Protein AF-A0A1F8RRT0-F1 (afdb_monomer_lite)

Radius of gyration: 23.34 Å; chains: 1; bounding box: 33×87×50 Å

Structure (mmCIF, N/CA/C/O backbone):
data_AF-A0A1F8RRT0-F1
#
_entry.id   AF-A0A1F8RRT0-F1
#
loop_
_atom_site.group_PDB
_atom_site.id
_atom_site.type_symbol
_atom_site.label_atom_id
_atom_site.label_alt_id
_atom_site.label_comp_id
_atom_site.label_asym_id
_atom_site.label_entity_id
_atom_site.label_seq_id
_atom_site.pdbx_PDB_ins_code
_atom_site.Cartn_x
_atom_site.Cartn_y
_atom_site.Cartn_z
_atom_site.occupancy
_atom_site.B_iso_or_equiv
_atom_site.auth_seq_id
_atom_site.auth_comp_id
_atom_site.auth_asym_id
_atom_site.auth_atom_id
_atom_site.pdbx_PDB_model_num
ATOM 1 N N . MET A 1 1 ? -3.142 4.297 36.332 1.00 40.81 1 MET A N 1
ATOM 2 C CA . MET A 1 1 ? -3.613 4.658 34.979 1.00 40.81 1 MET A CA 1
ATOM 3 C C . MET A 1 1 ? -3.156 3.554 34.046 1.00 40.81 1 MET A C 1
ATOM 5 O O . MET A 1 1 ? -1.956 3.359 33.919 1.00 40.81 1 MET A O 1
ATOM 9 N N . GLY A 1 2 ? -4.080 2.737 33.541 1.00 41.50 2 GLY A N 1
ATOM 10 C CA . GLY A 1 2 ? -3.727 1.592 32.703 1.00 41.50 2 GLY A CA 1
ATOM 11 C C . GLY A 1 2 ? -3.235 2.066 31.342 1.00 41.50 2 GLY A C 1
ATOM 12 O O . GLY A 1 2 ? -3.954 2.795 30.663 1.00 41.50 2 GLY A O 1
ATOM 13 N N . HIS A 1 3 ? -2.025 1.661 30.956 1.00 44.12 3 HIS A N 1
ATOM 14 C CA . HIS A 1 3 ? -1.594 1.693 29.564 1.00 44.12 3 HIS A CA 1
ATOM 15 C C . HIS A 1 3 ? -2.548 0.792 28.777 1.00 44.12 3 HIS A C 1
ATOM 17 O O . HIS A 1 3 ? -2.395 -0.428 28.758 1.00 44.12 3 HIS A O 1
ATOM 23 N N . VAL A 1 4 ? -3.565 1.383 28.155 1.00 52.44 4 VAL A N 1
ATOM 24 C CA . VAL A 1 4 ? -4.200 0.747 27.007 1.00 52.44 4 VAL A CA 1
ATOM 25 C C . VAL A 1 4 ? -3.112 0.777 25.947 1.00 52.44 4 VAL A C 1
ATOM 27 O O . VAL A 1 4 ? -2.807 1.834 25.406 1.00 52.44 4 VAL A O 1
ATOM 30 N N . ALA A 1 5 ? -2.424 -0.346 25.749 1.00 53.97 5 ALA A N 1
ATOM 31 C CA . ALA A 1 5 ? -1.649 -0.520 24.537 1.00 53.97 5 ALA A CA 1
ATOM 32 C C . ALA A 1 5 ? -2.654 -0.333 23.398 1.00 53.97 5 ALA A C 1
ATOM 34 O O . ALA A 1 5 ? -3.568 -1.151 23.265 1.00 53.97 5 ALA A O 1
ATOM 35 N N . ASP A 1 6 ? -2.563 0.785 22.675 1.00 66.00 6 ASP A N 1
ATOM 36 C CA . ASP A 1 6 ? -3.337 1.000 21.457 1.00 66.00 6 ASP A CA 1
ATOM 37 C C . ASP A 1 6 ? -2.995 -0.164 20.533 1.00 66.00 6 ASP A C 1
ATOM 39 O O . ASP A 1 6 ? -1.894 -0.261 19.986 1.00 66.00 6 ASP A O 1
ATOM 43 N N . ALA A 1 7 ? -3.893 -1.144 20.491 1.00 78.19 7 ALA A N 1
ATOM 44 C CA . ALA A 1 7 ? -3.672 -2.366 19.753 1.00 78.19 7 ALA A CA 1
ATOM 45 C C . ALA A 1 7 ? -3.743 -2.000 18.275 1.00 78.19 7 ALA A C 1
ATOM 47 O O . ALA A 1 7 ? -4.830 -1.798 17.755 1.00 78.19 7 ALA A O 1
ATOM 48 N N . ARG A 1 8 ? -2.600 -1.888 17.600 1.00 86.44 8 ARG A N 1
ATOM 49 C CA . ARG A 1 8 ? -2.547 -1.679 16.151 1.00 86.44 8 ARG A CA 1
ATOM 50 C C . ARG A 1 8 ? -2.672 -3.009 15.417 1.00 86.44 8 ARG A C 1
ATOM 52 O O . ARG A 1 8 ? -2.174 -4.036 15.878 1.00 86.44 8 ARG A O 1
ATOM 59 N N . ILE A 1 9 ? -3.334 -2.989 14.263 1.00 91.19 9 ILE A N 1
ATOM 60 C CA . ILE A 1 9 ? -3.401 -4.144 13.361 1.00 91.19 9 ILE A CA 1
ATOM 61 C C . ILE A 1 9 ? -2.533 -3.849 12.146 1.00 91.19 9 ILE A C 1
ATOM 63 O O . ILE A 1 9 ? -2.646 -2.781 11.546 1.00 91.19 9 ILE A O 1
ATOM 67 N N . ILE A 1 10 ? -1.691 -4.811 11.777 1.00 92.94 10 ILE A N 1
ATOM 68 C CA . ILE A 1 10 ? -0.846 -4.725 10.589 1.00 92.94 10 ILE A CA 1
ATOM 69 C C . ILE A 1 10 ? -1.487 -5.545 9.474 1.00 92.94 10 ILE A C 1
ATOM 71 O O . ILE A 1 10 ? -1.697 -6.752 9.613 1.00 92.94 10 ILE A O 1
ATOM 75 N N . TYR A 1 11 ? -1.775 -4.891 8.354 1.00 93.44 11 TYR A N 1
ATOM 76 C CA . TYR A 1 11 ? -2.250 -5.543 7.141 1.00 93.44 11 TYR A CA 1
ATOM 77 C C . TYR A 1 11 ? -1.145 -5.559 6.098 1.00 93.44 11 TYR A C 1
ATOM 79 O O . TYR A 1 11 ? -0.639 -4.512 5.702 1.00 93.44 11 TYR A O 1
ATOM 87 N N . VAL A 1 12 ? -0.796 -6.756 5.631 1.00 93.75 12 VAL A N 1
ATOM 88 C CA . VAL A 1 12 ? 0.279 -6.952 4.656 1.00 93.75 12 VAL A CA 1
ATOM 89 C C . VAL A 1 12 ? -0.306 -7.300 3.297 1.00 93.75 12 VAL A C 1
ATOM 91 O O . VAL A 1 12 ? -1.066 -8.264 3.154 1.00 93.75 12 VAL A O 1
ATOM 94 N N . GLY A 1 13 ? 0.071 -6.521 2.292 1.00 93.69 13 GLY A N 1
ATOM 95 C CA . GLY A 1 13 ? -0.222 -6.776 0.892 1.00 93.69 13 GLY A CA 1
ATOM 96 C C . GLY A 1 13 ? 1.040 -7.164 0.139 1.00 93.69 13 GLY A C 1
ATOM 97 O O . GLY A 1 13 ? 2.092 -6.557 0.322 1.00 93.69 13 GLY A O 1
ATOM 98 N N . LEU A 1 14 ? 0.935 -8.193 -0.701 1.00 93.00 14 LEU A N 1
ATOM 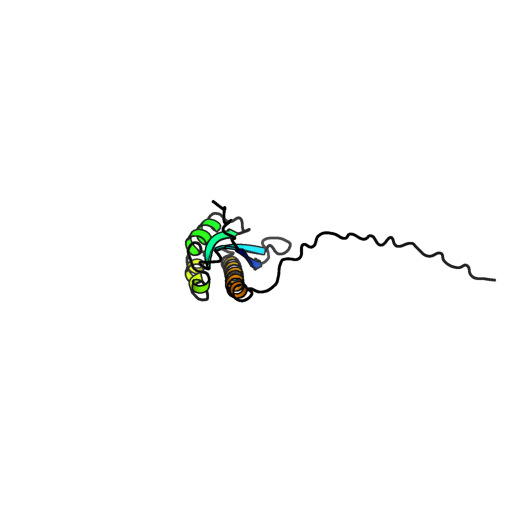99 C CA . LEU A 1 14 ? 2.059 -8.748 -1.447 1.00 93.00 14 LEU A CA 1
ATOM 100 C C . LEU A 1 14 ? 1.817 -8.613 -2.947 1.00 93.00 14 LEU A C 1
ATOM 102 O O . LEU A 1 14 ? 0.721 -8.903 -3.428 1.00 93.00 14 LEU A O 1
ATOM 106 N N . ALA A 1 15 ? 2.859 -8.253 -3.688 1.00 91.00 15 ALA A N 1
ATOM 107 C CA . ALA A 1 15 ? 2.856 -8.258 -5.144 1.00 91.00 15 ALA A CA 1
ATOM 108 C C . ALA A 1 15 ? 4.153 -8.841 -5.698 1.00 91.00 15 ALA A C 1
ATOM 110 O O . ALA A 1 15 ? 5.218 -8.745 -5.091 1.00 91.00 15 ALA A O 1
ATOM 111 N N . ARG A 1 16 ? 4.063 -9.442 -6.885 1.00 87.50 16 ARG A N 1
ATOM 112 C CA . ARG A 1 16 ? 5.234 -9.952 -7.600 1.00 87.50 16 ARG A CA 1
ATOM 113 C C . ARG A 1 16 ? 5.874 -8.835 -8.411 1.00 87.50 16 ARG A C 1
ATOM 115 O O . ARG A 1 16 ? 5.175 -8.078 -9.082 1.00 87.50 16 ARG A O 1
ATOM 122 N N . LEU A 1 17 ? 7.198 -8.772 -8.383 1.00 82.81 17 LEU A N 1
ATOM 123 C CA . LEU A 1 17 ? 7.956 -7.939 -9.305 1.00 82.81 17 LEU A CA 1
ATOM 124 C C . LEU A 1 17 ? 8.037 -8.594 -10.696 1.00 82.81 17 LEU A C 1
ATOM 126 O O . LEU A 1 17 ? 8.060 -9.827 -10.792 1.00 82.81 17 LEU A O 1
ATOM 130 N N . PRO A 1 18 ? 8.112 -7.797 -11.777 1.00 71.50 18 PRO A N 1
ATOM 131 C CA . PRO A 1 18 ? 8.401 -8.325 -13.104 1.00 71.50 18 PRO A CA 1
ATOM 132 C C . PRO A 1 18 ? 9.804 -8.964 -13.142 1.00 71.50 18 PRO A C 1
ATOM 134 O O . PRO A 1 18 ? 10.785 -8.357 -12.713 1.00 71.50 18 PRO A O 1
ATOM 137 N N . GLN A 1 19 ? 9.909 -10.199 -13.646 1.00 63.78 19 GLN A N 1
ATOM 138 C CA . GLN A 1 19 ? 11.187 -10.898 -13.866 1.00 63.78 19 GLN A CA 1
ATOM 139 C C . GLN A 1 19 ? 11.881 -10.264 -15.087 1.00 63.78 19 GLN A C 1
ATOM 141 O O . GLN A 1 19 ? 11.245 -10.189 -16.138 1.00 63.78 19 GLN A O 1
ATOM 146 N N . PRO A 1 20 ? 13.118 -9.731 -14.958 1.00 58.59 20 PRO A N 1
ATOM 147 C CA . PRO A 1 20 ? 14.310 -10.553 -14.716 1.00 58.59 20 PRO A CA 1
ATOM 148 C C . PRO A 1 20 ? 15.307 -9.967 -13.691 1.00 58.59 20 PRO A C 1
ATOM 150 O O . PRO A 1 20 ? 16.457 -10.390 -13.644 1.00 58.59 20 PRO A O 1
ATOM 153 N N . LEU A 1 21 ? 14.904 -8.982 -12.881 1.00 56.88 21 LEU A N 1
ATOM 154 C CA . LEU A 1 21 ? 15.843 -8.202 -12.056 1.00 56.88 21 LEU A CA 1
ATOM 155 C C . LEU A 1 21 ? 16.399 -8.945 -10.829 1.00 56.88 21 LEU A C 1
ATOM 157 O O . LEU A 1 21 ? 17.399 -8.508 -10.268 1.00 56.88 21 LEU A O 1
ATOM 161 N N . VAL A 1 22 ? 15.789 -10.057 -10.407 1.00 52.84 22 VAL A N 1
ATOM 162 C CA . VAL A 1 22 ? 16.276 -10.865 -9.278 1.00 52.84 22 VAL A CA 1
ATOM 163 C C . VAL A 1 22 ? 15.916 -12.333 -9.531 1.00 52.84 22 VAL A C 1
ATOM 165 O O . VAL A 1 22 ? 14.771 -12.650 -9.871 1.00 52.84 22 VAL A O 1
ATOM 168 N N . GLY A 1 23 ? 16.890 -13.235 -9.382 1.00 55.25 23 GLY A N 1
ATOM 169 C CA . GLY A 1 23 ? 16.639 -14.677 -9.306 1.00 55.25 23 GLY A CA 1
ATOM 170 C C . GLY A 1 23 ? 15.633 -15.012 -8.193 1.00 55.25 23 GLY A C 1
ATOM 171 O O . GLY A 1 23 ? 15.508 -14.266 -7.229 1.00 55.25 23 GLY A O 1
ATOM 172 N N . SER A 1 24 ? 14.871 -16.098 -8.367 1.00 55.62 24 SER A N 1
ATOM 173 C CA . SER A 1 24 ? 13.739 -16.514 -7.514 1.00 55.62 24 SER A CA 1
ATOM 174 C C . SER A 1 24 ? 12.819 -15.361 -7.060 1.00 55.62 24 SER A C 1
ATOM 176 O O . SER A 1 24 ? 12.898 -14.894 -5.932 1.00 55.62 24 SER A O 1
ATOM 178 N N . ALA A 1 25 ? 11.934 -14.917 -7.961 1.00 56.78 25 ALA A N 1
ATOM 179 C CA . ALA A 1 25 ? 10.736 -14.096 -7.709 1.00 56.78 25 ALA A CA 1
ATOM 180 C C . ALA A 1 25 ? 10.781 -13.172 -6.462 1.00 56.78 25 ALA A C 1
ATOM 182 O O . ALA A 1 25 ? 10.162 -13.488 -5.443 1.00 56.78 25 ALA A O 1
ATOM 183 N N . PRO A 1 26 ? 11.445 -12.009 -6.539 1.00 73.38 26 PRO A N 1
ATOM 184 C CA . PRO A 1 26 ? 11.423 -11.032 -5.457 1.00 73.38 26 PRO A CA 1
ATOM 185 C C . PRO A 1 26 ? 9.998 -10.456 -5.342 1.00 73.38 26 PRO A C 1
ATOM 187 O O . PRO A 1 26 ? 9.393 -10.008 -6.321 1.00 73.38 26 PRO A O 1
ATOM 190 N N . GLY A 1 27 ? 9.411 -10.532 -4.153 1.00 85.38 27 GLY A N 1
ATOM 191 C CA . GLY A 1 27 ? 8.107 -9.942 -3.858 1.00 85.38 27 GLY A CA 1
ATOM 192 C C . GLY A 1 27 ? 8.262 -8.556 -3.242 1.00 85.38 27 GLY A C 1
ATOM 193 O O . GLY A 1 27 ? 9.195 -8.326 -2.473 1.00 85.38 27 GLY A O 1
ATOM 194 N N . ILE A 1 28 ? 7.326 -7.656 -3.536 1.00 88.38 28 ILE A N 1
ATOM 195 C CA . ILE A 1 28 ? 7.110 -6.457 -2.726 1.00 88.38 28 ILE A CA 1
ATOM 196 C C . ILE A 1 28 ? 6.074 -6.793 -1.660 1.00 88.38 28 ILE A C 1
ATOM 198 O O . ILE A 1 28 ? 5.015 -7.340 -1.974 1.00 88.38 28 ILE A O 1
ATOM 202 N N . ALA A 1 29 ? 6.379 -6.423 -0.426 1.00 92.19 29 ALA A N 1
ATOM 203 C CA . ALA A 1 29 ? 5.462 -6.372 0.691 1.00 92.19 29 ALA A CA 1
ATOM 204 C C . ALA A 1 29 ? 5.237 -4.911 1.067 1.00 92.19 29 ALA A C 1
ATOM 206 O O . ALA A 1 29 ? 6.200 -4.172 1.254 1.00 92.19 29 ALA A O 1
ATOM 207 N N . VAL A 1 30 ? 3.972 -4.515 1.170 1.00 93.75 30 VAL A N 1
ATOM 208 C CA . VAL A 1 30 ? 3.564 -3.250 1.781 1.00 93.75 30 VAL A CA 1
ATOM 209 C C . VAL A 1 30 ? 2.790 -3.580 3.041 1.00 93.75 30 VAL A C 1
ATOM 211 O O . VAL A 1 30 ? 1.820 -4.342 2.992 1.00 93.75 30 VAL A O 1
ATOM 214 N N . GLU A 1 31 ? 3.214 -3.001 4.153 1.00 95.12 31 GLU A N 1
ATOM 215 C CA . GLU A 1 31 ? 2.564 -3.165 5.444 1.00 95.12 31 GLU A CA 1
ATOM 216 C C . GLU A 1 31 ? 1.859 -1.863 5.806 1.00 95.12 31 GLU A C 1
ATOM 218 O O . GLU A 1 31 ? 2.434 -0.779 5.706 1.00 95.12 31 GLU A O 1
ATOM 223 N N . LEU A 1 32 ? 0.593 -1.973 6.199 1.00 94.50 32 LEU A N 1
ATOM 224 C CA . LEU A 1 32 ? -0.217 -0.860 6.670 1.00 94.50 32 LEU A CA 1
ATOM 225 C C . LEU A 1 32 ? -0.539 -1.088 8.136 1.00 94.50 32 LEU A C 1
ATOM 227 O O . LEU A 1 32 ? -1.209 -2.063 8.484 1.00 94.50 32 LEU A O 1
ATOM 231 N N . GLU A 1 33 ? -0.084 -0.176 8.979 1.00 94.75 33 GLU A N 1
ATOM 232 C CA . GLU A 1 33 ? -0.444 -0.157 10.385 1.00 94.75 33 GLU A CA 1
ATOM 233 C C . GLU A 1 33 ? -1.719 0.662 10.565 1.00 94.75 33 GLU A C 1
ATOM 235 O O . GLU A 1 33 ? -1.812 1.808 10.118 1.00 94.75 33 GLU A O 1
ATOM 240 N N . VAL A 1 34 ? -2.714 0.060 11.207 1.00 92.69 34 VAL A N 1
ATOM 241 C CA . VAL A 1 34 ? -4.069 0.597 11.285 1.00 92.69 34 VAL A CA 1
ATOM 242 C C . VAL A 1 34 ? -4.522 0.675 12.726 1.00 92.69 34 VAL A C 1
ATOM 244 O O . VAL A 1 34 ? -4.492 -0.318 13.457 1.00 92.69 34 VAL A O 1
ATOM 247 N N . GLU A 1 35 ? -5.039 1.843 13.087 1.00 92.62 35 GLU A N 1
ATOM 248 C CA . GLU A 1 35 ? -5.748 2.057 14.340 1.00 92.62 35 GLU A CA 1
ATOM 249 C C . GLU A 1 35 ? -7.158 1.435 14.254 1.00 92.62 35 GLU A C 1
ATOM 251 O O . GLU A 1 35 ? -7.972 1.886 13.440 1.00 92.62 35 GLU A O 1
ATOM 256 N N . PRO A 1 36 ? -7.512 0.411 15.055 1.00 87.81 36 PRO A N 1
ATOM 257 C CA . PRO A 1 36 ? -8.755 -0.337 14.851 1.00 8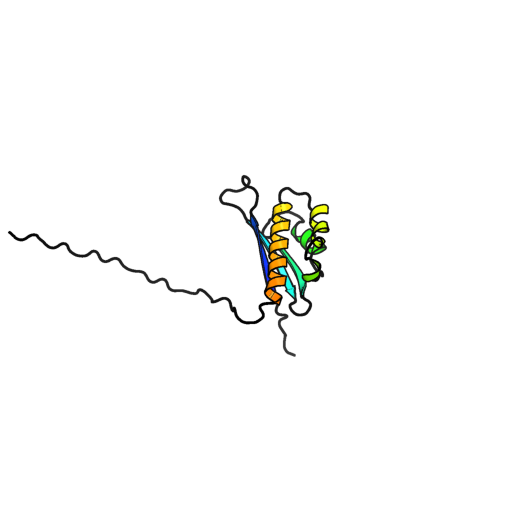7.81 36 PRO A CA 1
ATOM 258 C C . PRO A 1 36 ? -10.023 0.472 15.090 1.00 87.81 36 PRO A C 1
ATOM 260 O O . PRO A 1 36 ? -11.059 0.169 14.501 1.00 87.81 36 PRO A O 1
ATOM 263 N N . ARG A 1 37 ? -9.967 1.471 15.979 1.00 86.88 37 ARG A N 1
ATOM 264 C CA . ARG A 1 37 ? -11.145 2.277 16.328 1.00 86.88 37 ARG A CA 1
ATOM 265 C C . ARG A 1 37 ? -11.503 3.260 15.223 1.00 86.88 37 ARG A C 1
ATOM 267 O O . ARG A 1 37 ? -12.657 3.324 14.818 1.00 86.88 37 ARG A O 1
ATOM 274 N N . SER A 1 38 ? -10.521 4.022 14.752 1.00 89.75 38 SER A N 1
ATOM 275 C CA . SER A 1 38 ? -10.717 5.039 13.715 1.00 89.75 38 SER A CA 1
ATOM 276 C C . SER A 1 38 ? -10.611 4.474 12.299 1.00 89.75 38 SER A C 1
ATOM 278 O O . SER A 1 38 ? -11.003 5.147 11.348 1.00 89.75 38 SER A O 1
ATOM 280 N N . ARG A 1 39 ? -10.068 3.256 12.148 1.00 90.81 39 ARG A N 1
ATOM 281 C CA . ARG A 1 39 ? -9.717 2.630 10.863 1.00 90.81 39 ARG A CA 1
ATOM 282 C C . ARG A 1 39 ? -8.815 3.523 10.004 1.00 90.81 39 ARG A C 1
ATOM 284 O O . ARG A 1 39 ? -8.861 3.461 8.773 1.00 90.81 39 ARG A O 1
ATOM 291 N N . GLN A 1 40 ? -8.010 4.359 10.657 1.00 93.38 40 GLN A N 1
ATOM 292 C CA . GLN A 1 40 ? -7.019 5.209 10.009 1.00 93.38 40 GLN A CA 1
ATOM 293 C C . GLN A 1 40 ? -5.680 4.491 9.923 1.00 93.38 40 GLN A C 1
ATOM 295 O O . GLN A 1 40 ? -5.275 3.784 10.848 1.00 93.38 40 GLN A O 1
ATOM 300 N N . ILE A 1 41 ? -4.990 4.704 8.809 1.00 93.56 41 ILE A N 1
ATOM 301 C CA . ILE A 1 41 ? -3.615 4.251 8.635 1.00 93.56 41 ILE A CA 1
ATOM 302 C C . ILE A 1 41 ? -2.703 5.186 9.427 1.00 93.56 41 ILE A C 1
ATOM 304 O O . ILE A 1 41 ? -2.714 6.397 9.208 1.00 93.56 41 ILE A O 1
ATOM 308 N N . VAL A 1 42 ? -1.906 4.629 10.335 1.00 94.81 42 VAL A N 1
ATOM 309 C CA . VAL A 1 42 ? -0.959 5.385 11.172 1.00 94.81 42 VAL A CA 1
ATOM 310 C C . VAL A 1 42 ? 0.481 5.249 10.691 1.00 94.81 42 VAL A C 1
ATOM 312 O O . VAL A 1 42 ? 1.286 6.146 10.927 1.00 94.81 42 VAL A O 1
ATOM 315 N N . ALA A 1 43 ? 0.797 4.169 9.976 1.00 94.19 43 ALA A N 1
ATOM 316 C CA . ALA A 1 43 ? 2.089 3.974 9.335 1.00 94.19 43 ALA A CA 1
ATOM 317 C C . ALA A 1 43 ? 1.955 3.114 8.072 1.00 94.19 43 ALA A C 1
ATOM 319 O O . ALA A 1 43 ? 1.041 2.296 7.948 1.00 94.19 43 ALA A O 1
ATOM 320 N N . ALA A 1 44 ? 2.890 3.306 7.145 1.00 93.81 44 ALA A N 1
ATOM 321 C CA . ALA A 1 44 ? 3.053 2.478 5.960 1.00 93.81 44 ALA A CA 1
ATOM 322 C C . ALA A 1 44 ? 4.545 2.188 5.753 1.00 93.81 44 ALA A C 1
ATOM 324 O O . ALA A 1 44 ? 5.356 3.113 5.783 1.00 93.81 44 ALA A O 1
ATOM 325 N N . SER A 1 45 ? 4.900 0.924 5.535 1.00 93.00 45 SER A N 1
ATOM 326 C CA . SER A 1 45 ? 6.279 0.477 5.293 1.00 93.00 45 SER A CA 1
ATOM 327 C C . SER A 1 45 ? 6.344 -0.463 4.090 1.00 93.00 45 SER A C 1
ATOM 329 O O . SER A 1 45 ? 5.323 -0.979 3.619 1.00 93.00 45 SER A O 1
ATOM 331 N N . THR A 1 46 ? 7.546 -0.666 3.546 1.00 91.50 46 THR A N 1
ATOM 332 C CA . THR A 1 46 ? 7.755 -1.605 2.439 1.00 91.50 46 THR A CA 1
ATOM 333 C C . THR A 1 46 ? 9.092 -2.320 2.552 1.00 91.50 46 THR A C 1
ATOM 335 O O . THR A 1 46 ? 10.092 -1.743 2.963 1.00 91.50 46 THR A O 1
ATOM 338 N N . ASN A 1 47 ? 9.143 -3.584 2.132 1.00 89.75 47 ASN A N 1
ATOM 339 C CA . ASN A 1 47 ? 10.410 -4.315 2.040 1.00 89.75 47 ASN A CA 1
ATOM 340 C C . ASN A 1 47 ? 11.279 -3.863 0.847 1.00 89.75 47 ASN A C 1
ATOM 342 O O . ASN A 1 47 ? 12.415 -4.319 0.697 1.00 89.75 47 ASN A O 1
ATOM 346 N N . LEU A 1 48 ? 10.745 -3.011 -0.035 1.00 85.00 48 LEU A N 1
ATOM 347 C CA . LEU A 1 48 ? 11.455 -2.529 -1.207 1.00 85.00 48 LEU A CA 1
ATOM 348 C C . LEU A 1 48 ? 12.397 -1.386 -0.821 1.00 85.00 48 LEU A C 1
ATOM 350 O O . LEU A 1 48 ? 11.959 -0.273 -0.535 1.00 85.00 48 LEU A O 1
ATOM 354 N N . GLN A 1 49 ? 13.701 -1.646 -0.892 1.00 80.50 49 GLN A N 1
ATOM 355 C CA . GLN A 1 49 ? 14.742 -0.650 -0.636 1.00 80.50 49 GLN A CA 1
ATOM 356 C C . GLN A 1 49 ? 14.854 0.331 -1.811 1.00 80.50 49 GLN A C 1
ATOM 358 O O . GLN A 1 49 ? 15.749 0.232 -2.649 1.00 80.50 49 GLN A O 1
ATOM 363 N N . PHE A 1 50 ? 13.913 1.270 -1.895 1.00 77.62 50 PHE A N 1
ATOM 364 C CA . PHE A 1 50 ? 13.930 2.348 -2.877 1.00 77.62 50 PHE A CA 1
ATOM 365 C C . PHE A 1 50 ? 13.880 3.706 -2.167 1.00 77.62 50 PHE A C 1
ATOM 367 O O . PHE A 1 50 ? 12.926 3.964 -1.422 1.00 77.62 50 PHE A O 1
ATOM 374 N N . PRO A 1 51 ? 14.873 4.592 -2.377 1.00 77.44 51 PRO A N 1
ATOM 375 C CA . PRO A 1 51 ? 14.914 5.885 -1.707 1.00 77.44 51 PRO A CA 1
ATOM 376 C C . PRO A 1 51 ? 13.621 6.681 -1.913 1.00 77.44 51 PRO A C 1
ATOM 378 O O . PRO A 1 51 ? 13.149 6.850 -3.035 1.00 77.44 51 PRO A O 1
ATOM 381 N N . GLY A 1 52 ? 13.040 7.169 -0.816 1.00 84.50 52 GLY A N 1
ATOM 382 C CA . GLY A 1 52 ? 11.850 8.021 -0.843 1.00 84.50 52 GLY A CA 1
ATOM 383 C C . GLY A 1 52 ? 10.514 7.299 -1.045 1.00 84.50 52 GLY A C 1
ATOM 384 O O . GLY A 1 52 ? 9.482 7.951 -0.907 1.00 84.50 52 GLY A O 1
ATOM 385 N N . LEU A 1 53 ? 10.490 5.985 -1.304 1.00 86.81 53 LEU A N 1
ATOM 386 C CA . LEU A 1 53 ? 9.230 5.254 -1.480 1.00 86.81 53 LEU A CA 1
ATOM 387 C C . LEU A 1 53 ? 8.425 5.167 -0.180 1.00 86.81 53 LEU A C 1
ATOM 389 O O . LEU A 1 53 ? 7.245 5.492 -0.184 1.00 86.81 53 LEU A O 1
ATOM 393 N N . GLU A 1 54 ? 9.048 4.783 0.934 1.00 89.94 54 GLU A N 1
ATOM 394 C CA . GLU A 1 54 ? 8.370 4.755 2.240 1.00 89.94 54 GLU A CA 1
ATOM 395 C C . GLU A 1 54 ? 7.825 6.127 2.625 1.00 89.94 54 GLU A C 1
ATOM 397 O O . GLU A 1 54 ? 6.686 6.246 3.065 1.00 89.94 54 GLU A O 1
ATOM 402 N N . ARG A 1 55 ? 8.604 7.185 2.377 1.00 91.00 55 ARG A N 1
ATOM 403 C CA . ARG A 1 55 ? 8.156 8.561 2.599 1.00 91.00 55 ARG A CA 1
ATOM 404 C C . ARG A 1 55 ? 6.941 8.899 1.735 1.00 91.00 55 ARG A C 1
ATOM 406 O O . ARG A 1 55 ? 5.983 9.463 2.249 1.00 91.00 55 ARG A O 1
ATOM 413 N N . LEU A 1 56 ? 6.964 8.543 0.451 1.00 90.81 56 LEU A N 1
ATOM 414 C CA . LEU A 1 56 ? 5.840 8.768 -0.456 1.00 90.81 56 LEU A CA 1
ATOM 415 C C . LEU A 1 56 ? 4.590 7.998 -0.012 1.00 90.81 56 LEU A C 1
ATOM 417 O O . LEU A 1 56 ? 3.498 8.557 -0.008 1.00 90.81 56 LEU A O 1
ATOM 421 N N . LEU A 1 57 ? 4.744 6.735 0.394 1.00 91.44 57 LEU A N 1
ATOM 422 C CA . LEU A 1 57 ? 3.652 5.941 0.960 1.00 91.44 57 LEU A CA 1
ATOM 423 C C . LEU A 1 57 ? 3.116 6.588 2.240 1.00 91.44 57 LEU A C 1
ATOM 425 O O . LEU A 1 57 ? 1.904 6.673 2.404 1.00 91.44 57 LEU A O 1
ATOM 429 N N . GLY A 1 58 ? 3.996 7.105 3.098 1.00 91.62 58 GLY A N 1
ATOM 430 C CA . GLY A 1 58 ? 3.630 7.877 4.279 1.00 91.62 58 GLY A CA 1
ATOM 431 C C . GLY A 1 58 ? 2.776 9.097 3.934 1.00 91.62 58 GLY A C 1
ATOM 432 O O . GLY A 1 58 ? 1.674 9.240 4.449 1.00 91.62 58 GLY A O 1
ATOM 433 N N . GLU A 1 59 ? 3.244 9.934 3.008 1.00 91.88 59 GLU A N 1
ATOM 434 C CA . GLU A 1 59 ? 2.536 11.141 2.561 1.00 91.88 59 GLU A CA 1
ATOM 435 C C . GLU A 1 59 ? 1.172 10.833 1.923 1.00 91.88 59 GLU A C 1
ATOM 437 O O . GLU A 1 59 ? 0.226 11.600 2.093 1.00 91.88 59 GLU A O 1
ATOM 442 N N . ILE A 1 60 ? 1.061 9.722 1.189 1.00 90.25 60 ILE A N 1
ATOM 443 C CA . ILE A 1 60 ? -0.165 9.366 0.469 1.00 90.25 60 ILE A CA 1
ATOM 444 C C . ILE A 1 60 ? -1.149 8.599 1.352 1.00 90.25 60 ILE A C 1
ATOM 446 O O . ILE A 1 60 ? -2.349 8.740 1.139 1.00 90.25 60 ILE A O 1
ATOM 450 N N . LEU A 1 61 ? -0.700 7.756 2.282 1.00 92.44 61 LEU A N 1
ATOM 451 C CA . LEU A 1 61 ? -1.567 6.794 2.976 1.00 92.44 61 LEU A CA 1
ATOM 452 C C . LEU A 1 61 ? -1.840 7.165 4.435 1.00 92.44 61 LEU A C 1
ATOM 454 O O . LEU A 1 61 ? -2.942 6.909 4.918 1.00 92.44 61 LEU A O 1
ATOM 458 N N . VAL A 1 62 ? -0.874 7.753 5.144 1.00 93.44 62 VAL A N 1
ATOM 459 C CA . VAL A 1 62 ? -1.009 8.014 6.585 1.00 93.44 62 VAL A CA 1
ATOM 460 C C . VAL A 1 62 ? -2.058 9.096 6.839 1.00 93.44 62 VAL A C 1
ATOM 462 O O . VAL A 1 62 ? -2.146 10.095 6.130 1.00 93.44 62 VAL A O 1
ATOM 465 N N . GLY A 1 63 ? -2.896 8.866 7.849 1.00 91.00 63 GLY A N 1
ATOM 466 C CA . GLY A 1 63 ? -4.036 9.712 8.199 1.00 91.00 63 GLY A CA 1
ATOM 467 C C . GLY A 1 63 ? -5.288 9.458 7.355 1.00 91.00 63 GLY A C 1
ATOM 468 O O . GLY A 1 63 ? -6.365 9.938 7.712 1.00 91.00 63 GLY A O 1
ATOM 469 N N . LYS A 1 64 ? -5.200 8.676 6.268 1.00 91.81 64 LYS A N 1
ATOM 470 C CA . LYS A 1 64 ? -6.378 8.300 5.477 1.00 91.81 64 LYS A CA 1
ATOM 471 C C . LYS A 1 64 ? -7.121 7.137 6.137 1.00 91.81 64 LYS A C 1
ATOM 473 O O . LYS A 1 64 ? -6.525 6.203 6.679 1.00 91.81 64 LYS A O 1
ATOM 478 N N . ALA A 1 65 ? -8.450 7.198 6.078 1.00 91.31 65 ALA A N 1
ATOM 479 C CA . ALA A 1 65 ? -9.307 6.081 6.450 1.00 91.31 65 ALA A CA 1
ATOM 480 C C . ALA A 1 65 ? -9.227 4.984 5.381 1.00 91.31 65 ALA A C 1
ATOM 482 O O . ALA A 1 65 ? -9.221 5.274 4.184 1.00 91.31 65 ALA A O 1
ATOM 483 N N . ILE A 1 66 ? -9.218 3.722 5.800 1.00 89.44 66 ILE A N 1
ATOM 484 C CA . ILE A 1 66 ? -9.079 2.578 4.883 1.00 89.44 66 ILE A CA 1
ATOM 485 C C . ILE A 1 66 ? -10.219 2.500 3.875 1.00 89.44 66 ILE A C 1
ATOM 487 O O . ILE A 1 66 ? -9.985 2.208 2.705 1.00 89.44 66 ILE A O 1
ATOM 491 N N . ASP A 1 67 ? -11.441 2.812 4.301 1.00 87.19 67 ASP A N 1
ATOM 492 C CA . ASP A 1 67 ? -12.604 2.781 3.415 1.00 87.19 67 ASP A CA 1
ATOM 493 C C . ASP A 1 67 ? -12.495 3.848 2.311 1.00 87.19 67 ASP A C 1
ATOM 495 O O . ASP A 1 67 ? -12.910 3.613 1.177 1.00 87.19 67 ASP A O 1
ATOM 499 N N . ALA A 1 68 ? -11.844 4.981 2.603 1.00 86.06 68 ALA A N 1
ATOM 500 C CA . ALA A 1 68 ? -11.596 6.050 1.635 1.00 86.06 68 ALA A CA 1
ATOM 501 C C . ALA A 1 68 ? -10.523 5.688 0.597 1.00 86.06 68 ALA A C 1
ATOM 503 O O . ALA A 1 68 ? -10.408 6.370 -0.416 1.00 86.06 68 ALA A O 1
ATOM 504 N N . LEU A 1 69 ? -9.740 4.630 0.836 1.00 83.31 69 LEU A N 1
ATOM 505 C CA . LEU A 1 69 ? -8.704 4.145 -0.078 1.00 83.31 69 LEU A CA 1
ATOM 506 C C . LEU A 1 69 ? -9.204 3.074 -1.055 1.00 83.31 69 LEU A C 1
ATOM 508 O O . LEU A 1 69 ? -8.437 2.594 -1.892 1.00 83.31 69 LEU A O 1
ATOM 512 N N . THR A 1 70 ? -10.481 2.700 -0.975 1.00 75.50 70 THR A N 1
ATOM 513 C CA . THR A 1 70 ? -11.094 1.794 -1.948 1.00 75.50 70 THR A CA 1
ATOM 514 C C . THR A 1 70 ? -11.313 2.508 -3.292 1.00 75.50 70 THR A C 1
ATOM 516 O O . THR A 1 70 ? -11.741 3.658 -3.353 1.00 75.50 70 THR A O 1
ATOM 519 N N . GLY A 1 71 ? -10.983 1.845 -4.405 1.00 68.31 71 GLY A N 1
ATOM 520 C CA . GLY A 1 71 ? -11.176 2.397 -5.755 1.00 68.31 71 GLY A CA 1
ATOM 521 C C . GLY A 1 71 ? -10.125 3.435 -6.184 1.00 68.31 71 GLY A C 1
ATOM 522 O O . GLY A 1 71 ? -8.923 3.206 -6.055 1.00 68.31 71 GLY A O 1
ATOM 523 N N . CYS A 1 72 ? -10.573 4.565 -6.748 1.00 58.75 72 CYS A N 1
ATOM 524 C CA . CYS A 1 72 ? -9.728 5.567 -7.422 1.00 58.75 72 CYS A CA 1
ATOM 525 C C . CYS A 1 72 ? -8.800 6.369 -6.492 1.00 58.75 72 CYS A C 1
ATOM 527 O O . CYS A 1 72 ? -7.992 7.158 -6.968 1.00 58.75 72 CYS A O 1
ATOM 529 N N . ALA A 1 73 ? -8.881 6.204 -5.173 1.00 66.19 73 ALA A N 1
ATOM 530 C CA . ALA A 1 73 ? -8.084 6.981 -4.221 1.00 66.19 73 ALA A CA 1
ATOM 531 C C . ALA A 1 73 ? -6.570 6.702 -4.289 1.00 66.19 73 ALA A C 1
ATOM 533 O O . ALA A 1 73 ? -5.767 7.507 -3.819 1.00 66.19 73 ALA A O 1
ATOM 534 N N . LEU A 1 74 ? -6.166 5.597 -4.923 1.00 75.75 74 LEU A N 1
ATOM 535 C CA . LEU A 1 74 ? -4.760 5.297 -5.204 1.00 75.75 74 LEU A CA 1
ATOM 536 C C . LEU A 1 74 ? -4.227 5.980 -6.470 1.00 75.75 74 LEU A C 1
ATOM 538 O O . LEU A 1 74 ? -3.049 5.824 -6.777 1.00 75.75 74 LEU A O 1
ATOM 542 N N . LEU A 1 75 ? -5.037 6.782 -7.167 1.00 75.50 75 LEU A N 1
ATOM 543 C CA . LEU A 1 75 ? -4.598 7.545 -8.339 1.00 75.50 75 LEU A CA 1
ATOM 544 C C . LEU A 1 75 ? -3.460 8.520 -7.997 1.00 75.50 75 LEU A C 1
ATOM 546 O O . LEU A 1 75 ? -2.566 8.734 -8.806 1.00 75.50 75 LEU A O 1
ATOM 550 N N . GLU A 1 76 ? -3.432 9.057 -6.772 1.00 81.06 76 GLU A N 1
ATOM 551 C CA . GLU A 1 76 ? -2.325 9.903 -6.306 1.00 81.06 76 GLU A CA 1
ATOM 552 C C . GLU A 1 76 ? -0.983 9.147 -6.330 1.00 81.06 76 GLU A C 1
ATOM 554 O O . GLU A 1 76 ? 0.037 9.704 -6.736 1.00 81.06 76 GLU A O 1
ATOM 559 N N . LEU A 1 77 ? -0.989 7.858 -5.971 1.00 82.06 77 LEU A N 1
ATOM 560 C CA . LEU A 1 77 ? 0.193 7.002 -6.058 1.00 82.06 77 LEU A CA 1
ATOM 561 C C . LEU A 1 77 ? 0.592 6.763 -7.517 1.00 82.06 77 LEU A C 1
ATOM 563 O O . LEU A 1 77 ? 1.778 6.771 -7.826 1.00 82.06 77 LEU A O 1
ATOM 567 N N . GLU A 1 78 ? -0.376 6.600 -8.420 1.00 80.19 78 GLU A N 1
ATOM 568 C CA . GLU A 1 78 ? -0.111 6.422 -9.854 1.00 80.19 78 GLU A CA 1
ATOM 569 C C . GLU A 1 78 ? 0.532 7.658 -10.488 1.00 80.19 78 GLU A C 1
ATOM 571 O O . GLU A 1 78 ? 1.446 7.528 -11.299 1.00 80.19 78 GLU A O 1
ATOM 576 N N . VAL A 1 79 ? 0.079 8.852 -10.099 1.00 82.44 79 VAL A N 1
ATOM 577 C CA . VAL A 1 79 ? 0.593 10.125 -10.621 1.00 82.44 79 VAL A CA 1
ATOM 578 C C . VAL A 1 79 ? 1.973 10.440 -10.051 1.00 82.44 79 VAL A C 1
ATOM 580 O O . VAL A 1 79 ? 2.854 10.896 -10.778 1.00 82.44 79 VAL A O 1
ATOM 583 N N . ARG A 1 80 ? 2.177 10.217 -8.747 1.00 82.44 80 ARG A N 1
ATOM 584 C CA . ARG A 1 80 ? 3.410 10.619 -8.054 1.00 82.44 80 ARG A CA 1
ATOM 585 C C . ARG A 1 80 ? 4.524 9.575 -8.138 1.00 82.44 80 ARG A C 1
ATOM 587 O O . ARG A 1 80 ? 5.685 9.932 -7.952 1.00 82.44 80 ARG A O 1
ATOM 594 N N . TYR A 1 81 ? 4.203 8.310 -8.415 1.00 80.75 81 TYR A N 1
ATOM 595 C CA . TYR A 1 81 ? 5.180 7.227 -8.521 1.00 80.75 81 TYR A CA 1
ATOM 596 C C . TYR A 1 81 ? 5.203 6.613 -9.925 1.00 80.75 81 TYR A C 1
ATOM 598 O O . TYR A 1 81 ? 4.522 5.632 -10.215 1.00 80.75 81 TYR A O 1
ATOM 606 N N . SER A 1 82 ? 6.061 7.154 -10.790 1.00 73.69 82 SER A N 1
ATOM 607 C CA . SER A 1 82 ? 6.266 6.691 -12.170 1.00 73.69 82 SER A CA 1
ATOM 608 C C . SER A 1 82 ? 7.540 5.843 -12.332 1.00 73.69 82 SER A C 1
ATOM 610 O O . SER A 1 82 ? 8.302 6.021 -13.281 1.00 73.69 82 SER A O 1
ATOM 612 N N . ALA A 1 83 ? 7.825 4.964 -11.370 1.00 76.12 83 ALA A N 1
ATOM 613 C CA . ALA A 1 83 ? 9.051 4.161 -11.331 1.00 76.12 83 ALA A CA 1
ATOM 614 C C . ALA A 1 83 ? 8.811 2.711 -11.828 1.00 76.12 83 ALA A C 1
ATOM 616 O O . ALA A 1 83 ? 7.656 2.291 -11.950 1.00 76.12 83 ALA A O 1
ATOM 617 N N . PRO A 1 84 ? 9.863 1.899 -12.078 1.00 74.50 84 PRO A N 1
ATOM 618 C CA . PRO A 1 84 ? 9.738 0.588 -12.737 1.00 74.50 84 PRO A CA 1
ATOM 619 C C . PRO A 1 84 ? 8.891 -0.439 -11.968 1.00 74.50 84 PRO A C 1
ATOM 621 O O . PRO A 1 84 ? 8.471 -1.446 -12.534 1.00 74.50 84 PRO A O 1
ATOM 624 N N . PHE A 1 85 ? 8.604 -0.183 -10.690 1.00 83.25 85 PHE A N 1
ATOM 625 C CA . PHE A 1 85 ? 7.816 -1.065 -9.831 1.00 83.25 85 PHE A CA 1
ATOM 626 C C . PHE A 1 85 ? 6.454 -0.488 -9.447 1.00 83.25 85 PHE A C 1
ATOM 628 O O . PHE A 1 85 ? 5.774 -1.061 -8.598 1.00 83.25 85 PHE A O 1
ATOM 635 N N . ALA A 1 86 ? 6.022 0.611 -10.072 1.00 85.62 86 ALA A N 1
ATOM 636 C CA . ALA A 1 86 ? 4.774 1.296 -9.732 1.00 85.62 86 ALA A CA 1
ATOM 637 C C . ALA A 1 86 ? 3.552 0.377 -9.744 1.00 85.62 86 ALA A C 1
ATOM 639 O O . ALA A 1 86 ? 2.721 0.429 -8.839 1.00 85.62 86 ALA A O 1
ATOM 640 N N . THR A 1 87 ? 3.464 -0.515 -10.727 1.00 87.19 87 THR A N 1
ATOM 641 C CA . THR A 1 87 ? 2.379 -1.498 -10.812 1.00 87.19 87 THR A CA 1
ATOM 642 C C . THR A 1 87 ? 2.405 -2.485 -9.646 1.00 87.19 87 THR A C 1
ATOM 644 O O . THR A 1 87 ? 1.365 -2.771 -9.060 1.00 87.19 87 THR A O 1
ATOM 647 N N . ALA A 1 88 ? 3.586 -2.978 -9.269 1.00 89.00 88 ALA A N 1
ATOM 648 C CA . ALA A 1 88 ? 3.724 -3.951 -8.193 1.00 89.00 88 ALA A CA 1
ATOM 649 C C . ALA A 1 88 ? 3.505 -3.309 -6.811 1.00 89.00 88 ALA A C 1
ATOM 651 O O . ALA A 1 88 ? 2.774 -3.860 -5.995 1.00 89.00 88 ALA A O 1
ATOM 652 N N . VAL A 1 89 ? 4.036 -2.105 -6.569 1.00 89.81 89 VAL A N 1
ATOM 653 C CA . VAL A 1 89 ? 3.758 -1.339 -5.340 1.00 89.81 89 VAL A CA 1
ATOM 654 C C . VAL A 1 89 ? 2.258 -1.074 -5.201 1.00 89.81 89 VAL A C 1
ATOM 656 O O . VAL A 1 89 ? 1.681 -1.343 -4.152 1.00 89.81 89 VAL A O 1
ATOM 659 N N . ARG A 1 90 ? 1.596 -0.616 -6.269 1.00 90.38 90 ARG A N 1
ATOM 660 C CA . ARG A 1 90 ? 0.146 -0.374 -6.279 1.00 90.38 90 ARG A CA 1
ATOM 661 C C . ARG A 1 90 ? -0.647 -1.634 -5.962 1.00 90.38 90 ARG A C 1
ATOM 663 O O . ARG A 1 90 ? -1.539 -1.588 -5.123 1.00 90.38 90 ARG A O 1
ATOM 670 N N . ALA A 1 91 ? -0.301 -2.753 -6.594 1.00 90.69 91 ALA A N 1
ATOM 671 C CA . ALA A 1 91 ? -0.951 -4.032 -6.339 1.00 90.69 91 ALA A CA 1
ATOM 672 C C . ALA A 1 91 ? -0.769 -4.483 -4.879 1.00 90.69 91 ALA A C 1
ATOM 674 O O . ALA A 1 91 ? -1.720 -4.961 -4.263 1.00 90.69 91 ALA A O 1
ATOM 675 N N . ALA A 1 92 ? 0.418 -4.277 -4.297 1.00 92.75 92 ALA A N 1
ATOM 676 C CA . ALA A 1 92 ? 0.672 -4.572 -2.890 1.00 92.75 92 ALA A CA 1
ATOM 677 C C . ALA A 1 92 ? -0.176 -3.677 -1.968 1.00 92.75 92 ALA A C 1
ATOM 679 O O . ALA A 1 92 ? -0.854 -4.190 -1.082 1.00 92.75 92 ALA A O 1
ATOM 680 N N . VAL A 1 93 ? -0.233 -2.364 -2.218 1.00 92.75 93 VAL A N 1
ATOM 681 C CA . VAL A 1 93 ? -1.089 -1.436 -1.454 1.00 92.75 93 VAL A CA 1
ATOM 682 C C . VAL A 1 93 ? -2.565 -1.837 -1.559 1.00 92.75 93 VAL A C 1
ATOM 684 O O . VAL A 1 93 ? -3.244 -1.947 -0.542 1.00 92.75 93 VAL A O 1
ATOM 687 N N . GLN A 1 94 ? -3.062 -2.126 -2.766 1.00 92.19 94 GLN A N 1
ATOM 688 C CA . GLN A 1 94 ? -4.442 -2.573 -2.989 1.00 92.19 94 GLN A CA 1
ATOM 689 C C . GLN A 1 94 ? -4.756 -3.866 -2.232 1.00 92.19 94 GLN A C 1
ATOM 691 O O . GLN A 1 94 ? -5.818 -3.979 -1.621 1.00 92.19 94 GLN A O 1
ATOM 696 N N . ALA A 1 95 ? -3.830 -4.826 -2.227 1.00 92.62 95 ALA A N 1
ATOM 697 C CA . ALA A 1 95 ? -3.987 -6.064 -1.476 1.00 92.62 95 ALA A CA 1
ATOM 698 C C . ALA A 1 95 ? -4.031 -5.821 0.042 1.00 92.62 95 ALA A C 1
ATOM 700 O O . ALA A 1 95 ? -4.844 -6.440 0.730 1.00 92.62 95 ALA A O 1
ATOM 701 N N . ALA A 1 96 ? -3.199 -4.916 0.568 1.00 93.12 96 ALA A N 1
ATOM 702 C CA . ALA A 1 96 ? -3.196 -4.559 1.986 1.00 93.12 96 ALA A CA 1
ATOM 703 C C . ALA A 1 96 ? -4.509 -3.868 2.393 1.00 93.12 96 ALA A C 1
ATOM 705 O O . ALA A 1 96 ? -5.154 -4.283 3.355 1.00 93.12 96 ALA A O 1
ATOM 706 N N . VAL A 1 97 ? -4.955 -2.877 1.611 1.00 92.19 97 VAL A N 1
ATOM 707 C CA . VAL A 1 97 ? -6.228 -2.167 1.820 1.00 92.19 97 VAL A CA 1
ATOM 708 C C . VAL A 1 97 ? -7.408 -3.135 1.731 1.00 92.19 97 VAL A C 1
ATOM 710 O O . VAL A 1 97 ? -8.251 -3.149 2.623 1.00 92.19 97 VAL A O 1
ATOM 713 N N . GLY A 1 98 ? -7.451 -4.002 0.715 1.00 90.81 98 GLY A N 1
ATOM 714 C CA . GLY A 1 98 ? -8.518 -4.993 0.554 1.00 90.81 98 GLY A CA 1
ATOM 715 C C . GLY A 1 98 ? -8.628 -5.946 1.748 1.00 90.81 98 GLY A C 1
ATOM 716 O O . GLY A 1 98 ? -9.730 -6.226 2.222 1.00 90.81 98 GLY A O 1
ATOM 717 N N . ARG A 1 99 ? -7.490 -6.381 2.303 1.00 90.56 99 ARG A N 1
ATOM 718 C CA . ARG A 1 99 ? -7.457 -7.175 3.542 1.00 90.56 99 ARG A CA 1
ATOM 719 C C . ARG A 1 99 ? -7.936 -6.383 4.749 1.00 90.56 99 ARG A C 1
ATOM 721 O O . ARG A 1 99 ? -8.644 -6.943 5.576 1.00 90.56 99 ARG A O 1
ATOM 728 N N . ALA A 1 100 ? -7.589 -5.106 4.849 1.00 89.81 100 ALA A N 1
ATOM 729 C CA . ALA A 1 100 ? -8.023 -4.265 5.956 1.00 89.81 100 ALA A CA 1
ATOM 730 C C . ALA A 1 100 ? -9.523 -3.932 5.923 1.00 89.81 100 ALA A C 1
ATOM 732 O O . ALA A 1 100 ? -10.163 -3.787 6.968 1.00 89.81 100 ALA A O 1
ATOM 733 N N . VAL A 1 101 ? -10.109 -3.862 4.726 1.00 88.75 101 VAL A N 1
ATOM 734 C CA . VAL A 1 101 ? -11.563 -3.779 4.546 1.00 88.75 101 VAL A CA 1
ATOM 735 C C . VAL A 1 101 ? -12.226 -5.099 4.944 1.00 88.75 101 VAL A C 1
ATOM 737 O O . VAL A 1 101 ? -13.160 -5.091 5.741 1.00 88.75 101 VAL A O 1
ATOM 740 N N . ALA A 1 102 ? -11.713 -6.237 4.466 1.00 85.69 102 ALA A N 1
ATOM 741 C CA . ALA A 1 102 ? -12.273 -7.556 4.771 1.00 85.69 102 ALA A CA 1
ATOM 742 C C . ALA A 1 102 ? -12.129 -7.951 6.255 1.00 85.69 102 ALA A C 1
ATOM 744 O O . ALA A 1 102 ? -13.048 -8.513 6.848 1.00 85.69 102 ALA A O 1
ATOM 745 N N . GLY A 1 103 ? -10.997 -7.615 6.881 1.00 74.94 103 GLY A N 1
ATOM 746 C CA . GLY A 1 103 ? -10.708 -7.896 8.288 1.00 74.94 103 GLY A CA 1
ATOM 747 C C . GLY A 1 103 ? -11.615 -7.141 9.261 1.00 74.94 103 GLY A C 1
ATOM 748 O O . GLY A 1 103 ? -11.876 -7.635 10.354 1.00 74.94 103 GLY A O 1
ATOM 749 N N . ALA A 1 104 ? -12.180 -6.001 8.851 1.00 60.34 104 ALA A N 1
ATOM 750 C CA . ALA A 1 104 ? -13.174 -5.285 9.648 1.00 60.34 104 ALA A CA 1
ATOM 751 C C . ALA A 1 104 ? -14.524 -6.020 9.738 1.00 60.3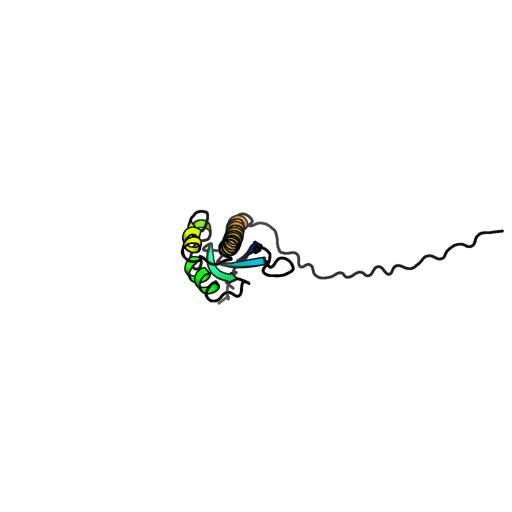4 104 ALA A C 1
ATOM 753 O O . ALA A 1 104 ? -15.264 -5.807 10.697 1.00 60.34 104 ALA A O 1
ATOM 754 N N . GLY A 1 105 ? -14.831 -6.903 8.779 1.00 53.53 105 GLY A N 1
ATOM 755 C CA . GLY A 1 105 ? -16.026 -7.754 8.799 1.00 53.53 105 GLY A CA 1
ATOM 756 C C . GLY A 1 105 ? -15.845 -9.077 9.551 1.00 53.53 105 GLY A C 1
ATOM 757 O O . GLY A 1 105 ? -16.830 -9.725 9.886 1.00 53.53 105 GLY A O 1
ATOM 758 N N . SER A 1 106 ? -14.605 -9.476 9.847 1.00 46.75 106 SER A N 1
ATOM 759 C CA . SER A 1 106 ? -14.267 -10.786 10.418 1.00 46.75 106 SER A CA 1
ATOM 760 C C . SER A 1 106 ? -13.905 -10.675 11.900 1.00 46.7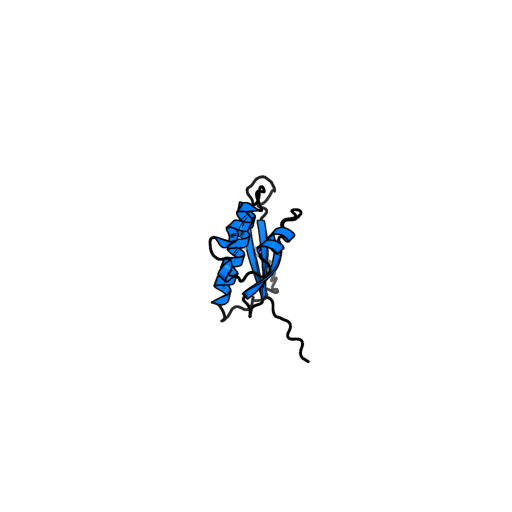5 106 SER A C 1
ATOM 762 O O . SER A 1 106 ? -12.828 -11.089 12.327 1.00 46.75 106 SER A O 1
ATOM 764 N N . ARG A 1 107 ? -14.791 -10.074 12.700 1.00 49.22 107 ARG A N 1
ATOM 765 C CA . ARG A 1 107 ? -14.569 -9.868 14.141 1.00 49.22 107 ARG A CA 1
ATOM 766 C C . ARG A 1 107 ? -14.970 -11.055 15.024 1.00 49.22 107 ARG A C 1
ATOM 768 O O . ARG A 1 107 ? -15.113 -10.865 16.223 1.00 49.22 107 ARG A O 1
ATOM 775 N N . ASP A 1 108 ? -15.063 -12.258 14.463 1.00 44.06 108 ASP A N 1
ATOM 776 C CA . ASP A 1 108 ? -15.125 -13.498 15.235 1.00 44.06 108 ASP A CA 1
ATOM 777 C C . ASP A 1 108 ? -14.156 -14.537 14.659 1.00 44.06 108 ASP A C 1
ATOM 779 O O . ASP A 1 108 ? -14.343 -15.067 13.569 1.00 44.06 108 ASP A O 1
ATOM 783 N N . GLY A 1 109 ? -13.110 -14.836 15.430 1.00 44.38 109 GLY A N 1
ATOM 784 C CA . GLY A 1 109 ? -12.437 -16.132 15.384 1.00 44.38 109 GLY A CA 1
ATOM 785 C C . GLY A 1 109 ? -11.381 -16.349 14.301 1.00 44.38 109 GLY A C 1
ATOM 786 O O . GLY A 1 109 ? -11.599 -17.119 13.377 1.00 44.38 109 GLY A O 1
ATOM 787 N N . ALA A 1 110 ? -10.174 -15.820 14.502 1.00 38.56 110 ALA A N 1
ATOM 788 C CA . ALA A 1 110 ? -8.953 -16.561 14.164 1.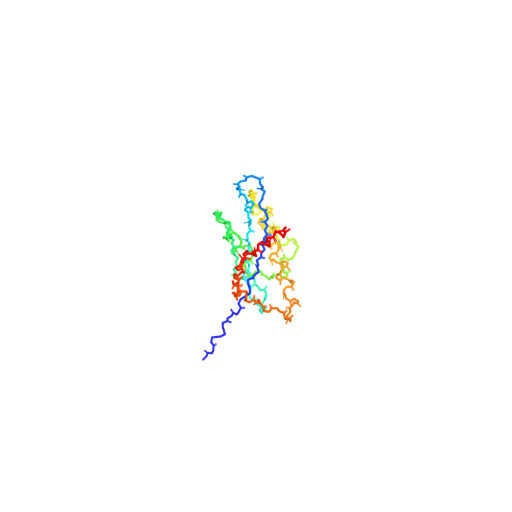00 38.56 110 ALA A CA 1
ATOM 789 C C . ALA A 1 110 ? -7.742 -15.913 14.841 1.00 38.56 110 ALA A C 1
ATOM 791 O O . ALA A 1 110 ? -7.030 -15.099 14.255 1.00 38.56 110 ALA A O 1
ATOM 792 N N . SER A 1 111 ? -7.480 -16.297 16.091 1.00 39.38 111 SER A N 1
ATOM 793 C CA . SER A 1 111 ? -6.124 -16.195 16.627 1.00 39.38 111 SER A CA 1
ATOM 794 C C . SER A 1 111 ? -5.174 -16.946 15.684 1.00 39.38 111 SER A C 1
ATOM 796 O O . SER A 1 111 ? -5.504 -18.067 15.276 1.00 39.38 111 SER A O 1
ATOM 798 N N . PRO A 1 112 ? -3.997 -16.398 15.339 1.00 41.94 112 PRO A N 1
ATOM 799 C CA . PRO A 1 112 ? -2.989 -17.183 14.651 1.00 41.94 112 PRO A CA 1
ATOM 800 C C . PRO A 1 112 ? -2.594 -18.326 15.587 1.00 41.94 112 PRO A C 1
ATOM 802 O O . PRO A 1 112 ? -2.080 -18.106 16.683 1.00 41.94 112 PRO A O 1
ATOM 805 N N . ARG A 1 113 ? -2.881 -19.567 15.182 1.00 38.06 113 ARG A N 1
ATOM 806 C CA . ARG A 1 113 ? -2.279 -20.738 15.817 1.00 38.06 113 ARG A CA 1
ATOM 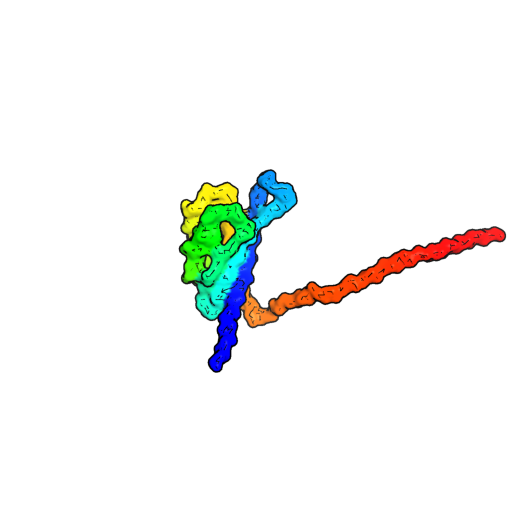807 C C . ARG A 1 113 ? -0.771 -20.581 15.674 1.00 38.06 113 ARG A C 1
ATOM 809 O O . ARG A 1 113 ? -0.246 -20.677 14.568 1.00 38.06 113 ARG A O 1
ATOM 816 N N . SER A 1 114 ? -0.096 -20.352 16.797 1.00 37.75 114 SER A N 1
ATOM 817 C CA . SER A 1 114 ? 1.337 -20.573 16.933 1.00 37.75 114 SER A CA 1
ATOM 818 C C . SER A 1 114 ? 1.650 -21.980 16.431 1.00 37.75 114 SER A C 1
ATOM 820 O O . SER A 1 114 ? 1.359 -22.967 17.105 1.00 37.75 114 SER A O 1
ATOM 822 N N . VAL A 1 115 ? 2.220 -22.086 15.233 1.00 49.91 115 VAL A N 1
ATOM 823 C CA . VAL A 1 115 ? 2.906 -23.304 14.806 1.00 49.91 115 VAL A CA 1
ATOM 824 C C . VAL A 1 115 ? 4.223 -23.307 15.561 1.00 49.91 115 VAL A C 1
ATOM 826 O O . VAL A 1 115 ? 5.209 -22.719 15.131 1.00 49.91 115 VAL A O 1
ATOM 829 N N . ASN A 1 116 ? 4.199 -23.921 16.739 1.00 40.06 116 ASN A N 1
ATOM 830 C CA . ASN A 1 116 ? 5.396 -24.251 17.484 1.00 40.06 116 ASN A CA 1
ATOM 831 C C . ASN A 1 116 ? 5.465 -25.775 17.615 1.00 40.06 116 ASN A C 1
ATOM 833 O O . ASN A 1 116 ? 4.634 -26.382 18.283 1.00 40.06 116 ASN A O 1
ATOM 837 N N . GLY A 1 117 ? 6.452 -26.354 16.930 1.00 42.78 117 GLY A N 1
ATOM 838 C CA . GLY A 1 117 ? 7.132 -27.596 17.290 1.00 42.78 117 GLY A CA 1
ATOM 839 C C . GLY A 1 117 ? 6.318 -28.890 17.356 1.00 42.78 117 GLY A C 1
ATOM 840 O O . GLY A 1 117 ? 5.711 -29.203 18.373 1.00 42.78 117 GLY A O 1
ATOM 841 N N . ARG A 1 118 ? 6.526 -29.755 16.359 1.00 46.28 118 ARG A N 1
ATOM 842 C CA . ARG A 1 118 ? 7.019 -31.114 16.631 1.00 46.28 118 ARG A CA 1
ATOM 843 C C . ARG A 1 118 ? 7.766 -31.645 15.412 1.00 46.28 118 ARG A C 1
ATOM 845 O O . ARG A 1 118 ? 7.179 -32.139 14.459 1.00 46.28 118 ARG A O 1
ATOM 852 N N . GLN A 1 119 ? 9.091 -31.522 15.482 1.00 52.34 119 GLN A N 1
ATOM 853 C CA . GLN A 1 119 ? 9.975 -32.547 14.946 1.00 52.34 119 GLN A CA 1
ATOM 854 C C . GLN A 1 119 ? 9.550 -33.875 15.578 1.00 52.34 119 GLN A C 1
ATOM 856 O O . GLN A 1 119 ? 9.490 -34.007 16.801 1.00 52.34 119 GLN A O 1
ATOM 861 N N . SER A 1 120 ? 9.220 -34.853 14.756 1.00 46.72 120 SER A N 1
ATOM 862 C CA . SER A 1 120 ? 9.251 -36.252 15.154 1.00 46.72 120 SER A CA 1
ATOM 863 C C . SER A 1 120 ? 9.977 -36.951 14.025 1.00 46.72 120 SER A C 1
ATOM 865 O O . SER A 1 120 ? 9.478 -37.028 12.906 1.00 46.72 120 SER A O 1
ATOM 867 N N . GLY A 1 121 ? 11.237 -37.279 14.307 1.00 52.09 121 GLY A N 1
ATOM 868 C CA . GLY A 1 121 ? 12.014 -38.169 13.472 1.00 52.09 121 GLY A CA 1
ATOM 869 C C . GLY A 1 121 ? 11.320 -39.519 13.445 1.00 52.09 121 GLY A C 1
ATOM 870 O O . GLY A 1 121 ? 11.013 -40.069 14.500 1.00 52.09 121 GLY A O 1
ATOM 871 N N . ASP A 1 122 ? 11.072 -40.012 12.241 1.00 45.38 122 ASP A N 1
ATOM 872 C CA . ASP A 1 122 ? 10.797 -41.420 12.025 1.00 45.38 122 ASP A CA 1
ATOM 873 C C . ASP A 1 122 ? 12.094 -42.032 11.501 1.00 45.38 122 ASP A C 1
ATOM 875 O O . ASP A 1 122 ? 12.523 -41.832 10.361 1.00 45.38 122 ASP A O 1
ATOM 879 N N . GLU A 1 123 ? 12.787 -42.661 12.439 1.00 46.38 123 GLU A N 1
ATOM 880 C CA . GLU A 1 123 ? 13.947 -43.504 12.238 1.00 46.38 123 GLU A CA 1
ATOM 881 C C . GLU A 1 123 ? 13.492 -44.736 11.442 1.00 46.38 123 GLU A C 1
ATOM 883 O O . GLU A 1 123 ? 12.877 -45.658 11.976 1.00 46.38 123 GLU A O 1
ATOM 888 N N . VAL A 1 124 ? 13.750 -44.740 10.132 1.00 53.00 124 VAL A N 1
ATOM 889 C CA . VAL A 1 124 ? 13.499 -45.907 9.279 1.00 53.00 124 VAL A CA 1
ATOM 890 C C . VAL A 1 124 ? 14.491 -47.006 9.660 1.00 53.00 124 VAL A C 1
ATOM 892 O O . VAL A 1 124 ? 15.640 -47.013 9.223 1.00 53.00 124 VAL A O 1
ATOM 895 N N . SER A 1 125 ? 14.031 -47.947 10.482 1.00 55.44 125 SER A N 1
ATOM 896 C CA . SER A 1 125 ? 14.693 -49.234 10.704 1.00 55.44 125 SER A CA 1
ATOM 897 C C . SER A 1 125 ? 14.564 -50.116 9.451 1.00 55.44 125 SER A C 1
ATOM 899 O O . SER A 1 125 ? 13.441 -50.365 9.006 1.00 55.44 125 SER A O 1
ATOM 901 N N . PRO A 1 126 ? 15.662 -50.637 8.872 1.00 53.62 126 PRO A N 1
ATOM 902 C CA . PRO A 1 126 ? 15.581 -51.636 7.815 1.00 53.62 126 PRO A CA 1
ATOM 903 C C . PRO A 1 126 ? 15.280 -53.033 8.386 1.00 53.62 126 PRO A C 1
ATOM 905 O O . PRO A 1 126 ? 15.943 -53.533 9.293 1.00 53.62 126 PRO A O 1
ATOM 908 N N . GLN A 1 127 ? 14.252 -53.655 7.816 1.00 64.12 127 GLN A N 1
ATOM 909 C CA . GLN A 1 127 ? 13.747 -55.003 8.078 1.00 64.12 127 GLN A CA 1
ATOM 910 C C . GLN A 1 127 ? 14.754 -56.091 7.627 1.00 64.12 127 GLN A C 1
ATOM 912 O O . GLN A 1 127 ? 15.347 -55.945 6.556 1.00 64.12 127 GLN A O 1
ATOM 917 N N . PRO A 1 128 ? 14.951 -57.201 8.372 1.00 56.91 128 PRO A N 1
ATOM 918 C CA . PRO A 1 128 ? 15.837 -58.282 7.944 1.00 56.91 128 PRO A CA 1
ATOM 919 C C . PRO A 1 128 ? 15.155 -59.174 6.894 1.00 56.91 128 PRO A C 1
ATOM 921 O O . PRO A 1 128 ? 14.016 -59.611 7.068 1.00 56.91 128 PRO A O 1
ATOM 924 N N . ALA A 1 129 ? 15.870 -59.453 5.803 1.00 56.41 129 ALA A N 1
ATOM 925 C CA . ALA A 1 129 ? 15.439 -60.363 4.749 1.00 56.41 129 ALA A CA 1
ATOM 926 C C . ALA A 1 129 ? 15.505 -61.824 5.225 1.00 56.41 129 ALA A C 1
ATOM 928 O O . ALA A 1 129 ? 16.530 -62.286 5.727 1.00 56.41 129 ALA A O 1
ATOM 929 N N . ALA A 1 130 ? 14.398 -62.545 5.047 1.00 56.56 130 ALA A N 1
ATOM 930 C CA . ALA A 1 130 ? 14.298 -63.978 5.273 1.00 56.56 130 ALA A CA 1
ATOM 931 C C . ALA A 1 130 ? 15.170 -64.760 4.274 1.00 56.56 130 ALA A C 1
ATOM 933 O O . ALA A 1 130 ? 15.183 -64.468 3.077 1.00 56.56 130 ALA A O 1
ATOM 934 N N . ALA A 1 131 ? 15.879 -65.768 4.781 1.00 62.41 131 ALA A N 1
ATOM 935 C CA . ALA A 1 131 ? 16.609 -66.742 3.981 1.00 62.41 131 ALA A CA 1
ATOM 936 C C . ALA A 1 131 ? 15.635 -67.678 3.235 1.00 62.41 131 ALA A C 1
ATOM 938 O O . ALA A 1 131 ? 14.624 -68.079 3.818 1.00 62.41 131 ALA A O 1
ATOM 939 N N . PRO A 1 132 ? 15.924 -68.075 1.984 1.00 58.81 132 PRO A N 1
ATOM 940 C CA . PRO A 1 132 ? 15.184 -69.141 1.325 1.00 58.81 132 PRO A CA 1
ATOM 941 C C . PRO A 1 132 ? 15.621 -70.512 1.861 1.00 58.81 132 PRO A C 1
ATOM 943 O O . PRO A 1 132 ? 16.812 -70.809 1.951 1.00 58.81 132 PRO A O 1
ATOM 946 N N . SER A 1 133 ? 14.640 -71.344 2.209 1.00 54.81 133 SER A N 1
ATOM 947 C CA . SER A 1 133 ? 14.825 -72.759 2.531 1.00 54.81 133 SER A CA 1
ATOM 948 C C . SER A 1 133 ? 15.208 -73.571 1.291 1.00 54.81 133 SER A C 1
ATOM 950 O O . SER A 1 133 ? 14.586 -73.417 0.238 1.00 54.81 133 SER A O 1
ATOM 952 N N . ALA A 1 134 ? 16.168 -74.478 1.464 1.00 59.22 134 ALA A N 1
ATOM 953 C CA . ALA A 1 134 ? 16.336 -75.711 0.701 1.00 59.22 134 ALA A CA 1
ATOM 954 C C . ALA A 1 134 ? 16.742 -76.819 1.681 1.00 59.22 134 ALA A C 1
ATOM 956 O O . ALA A 1 134 ? 17.562 -76.514 2.579 1.00 59.22 134 ALA A O 1
#

Secondary structure (DSSP, 8-state):
--------EEEEEEEEPPTTSSSS-PEEEEEEEEETTTTEEEEEEES---TTHHHHHHHHHTT-BTGGGSGGGGHHHHHH--STTHHHHHHHHHHHHHHHHHHHH--S----------------PPPPPPPPP-

Foldseek 3Di:
DDPPVQDKDKFKFKFWADDDPDPPTDIKIKIFTARLPQQFTQAIDIPDPDPCPRVQCCVLGGRDHLVCCPPPSCVSLVVVDPDNCSVRVSNGVNRRSVVSVVVNVCPDDDDPPPPDDDDDDDDDDDDDDDDDDD

pLDDT: mean 75.1, std 18.42, range [37.75, 95.12]

Sequence (134 aa):
MGHVADARIIYVGLARLPQPLVGSAPGIAVELEVEPRSRQIVAASTNLQFPGLERLLGEILVGKAIDALTGCALLELEVRYSAPFATAVRAAVQAAVGRAVAGAGSRDGASPRSVNGRQSGDEVSPQPAAAPSA